Protein AF-A0A450VS17-F1 (afdb_monomer_lite)

Sequence (93 aa):
MQYAIDYPAHGQARTSNQLRKQGIFVSWSGVRSIWLRHGLACFKKRLCALEEKIAKEGITLTEAQVTVLERKKHDDQVSGEIETEHPGYLGSQ

pLDDT: mean 78.59, std 16.37, range [42.06, 95.69]

Secondary structure (DSSP, 8-state):
-HHHHH-TT--HHHHHHHHHHTT----HHHHHHHHHHTT-SSHHHHHHHHHHHHHHH-PPPPHHHHHHHHHHHHHHHHTT-------------

Organism: NCBI:txid2126337

Structure (mmCIF, N/CA/C/O backbone):
data_AF-A0A450VS17-F1
#
_entry.id   AF-A0A450VS17-F1
#
loop_
_atom_site.group_PDB
_atom_site.id
_atom_site.type_symbol
_atom_site.label_atom_id
_atom_site.label_alt_id
_atom_site.label_comp_id
_atom_site.label_asym_id
_atom_site.label_entity_id
_atom_site.label_seq_id
_atom_site.pdbx_PDB_ins_code
_atom_site.Cartn_x
_atom_site.Cartn_y
_atom_site.Cartn_z
_atom_site.occupancy
_atom_site.B_iso_or_equiv
_atom_site.auth_seq_id
_atom_site.auth_comp_id
_atom_site.auth_asym_id
_atom_site.auth_atom_id
_atom_site.pdbx_PDB_model_num
ATOM 1 N N . MET A 1 1 ? -7.102 -5.722 1.567 1.00 82.31 1 MET A N 1
ATOM 2 C CA . 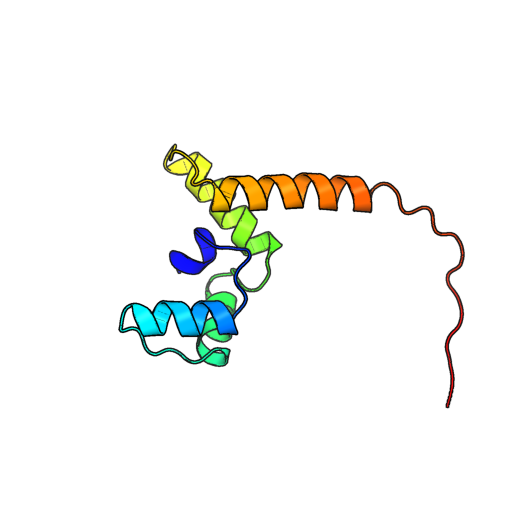MET A 1 1 ? -6.795 -5.195 0.213 1.00 82.31 1 MET A CA 1
ATOM 3 C C . MET A 1 1 ? -6.962 -3.697 0.134 1.00 82.31 1 MET A C 1
ATOM 5 O O . MET A 1 1 ? -6.055 -3.053 -0.369 1.00 82.31 1 MET A O 1
ATOM 9 N N . GLN A 1 2 ? -8.038 -3.160 0.714 1.00 85.31 2 GLN A N 1
ATOM 10 C CA . GLN A 1 2 ? -8.357 -1.733 0.738 1.00 85.31 2 GLN A CA 1
ATOM 11 C C . GLN A 1 2 ? -7.154 -0.821 1.033 1.00 85.31 2 GLN A C 1
ATOM 13 O O . GLN A 1 2 ? -6.785 0.004 0.209 1.00 85.31 2 GLN A O 1
ATOM 18 N N . TYR A 1 3 ? -6.424 -1.104 2.115 1.00 88.94 3 TYR A N 1
ATOM 19 C CA . TYR A 1 3 ? -5.232 -0.344 2.496 1.00 88.94 3 TYR A CA 1
ATOM 20 C C . TYR A 1 3 ? -4.158 -0.220 1.398 1.00 88.94 3 TYR A C 1
ATOM 22 O O . TYR A 1 3 ? -3.517 0.816 1.267 1.00 88.94 3 TYR A O 1
ATOM 30 N N . ALA A 1 4 ? -3.942 -1.280 0.613 1.00 88.81 4 ALA A N 1
ATOM 31 C CA . ALA A 1 4 ? -2.926 -1.291 -0.439 1.00 88.81 4 ALA A CA 1
ATOM 32 C C . ALA A 1 4 ? -3.332 -0.459 -1.664 1.00 88.81 4 ALA A C 1
ATOM 34 O O . ALA A 1 4 ? -2.456 -0.065 -2.429 1.00 88.81 4 ALA A O 1
ATOM 35 N N . ILE A 1 5 ? -4.635 -0.224 -1.835 1.00 87.81 5 ILE A N 1
ATOM 36 C CA . ILE A 1 5 ? -5.209 0.638 -2.869 1.00 87.81 5 ILE A CA 1
ATOM 37 C C . ILE A 1 5 ? -5.208 2.084 -2.376 1.00 87.81 5 ILE A C 1
ATOM 39 O O . ILE A 1 5 ? -4.793 2.971 -3.107 1.00 87.81 5 ILE A O 1
ATOM 43 N N . ASP A 1 6 ? -5.599 2.323 -1.121 1.00 86.31 6 ASP A N 1
ATOM 44 C CA . ASP A 1 6 ? -5.676 3.682 -0.575 1.00 86.31 6 ASP A CA 1
ATOM 45 C C . ASP A 1 6 ? -4.285 4.301 -0.360 1.00 86.31 6 ASP A C 1
ATOM 47 O O . ASP A 1 6 ? -4.102 5.497 -0.574 1.00 86.31 6 ASP A O 1
ATOM 51 N N . TYR A 1 7 ? -3.291 3.481 0.004 1.00 88.19 7 TYR A N 1
ATOM 52 C CA . TYR A 1 7 ? -1.903 3.900 0.216 1.00 88.19 7 TYR A CA 1
ATOM 53 C C . TYR A 1 7 ? -0.929 3.078 -0.642 1.00 88.19 7 TYR A C 1
ATOM 55 O O . TYR A 1 7 ? -0.110 2.314 -0.113 1.00 88.19 7 TYR A O 1
ATOM 63 N N . PRO A 1 8 ? -0.957 3.232 -1.977 1.00 88.12 8 PRO A N 1
ATOM 64 C CA . PRO A 1 8 ? -0.165 2.400 -2.881 1.00 88.12 8 PRO A CA 1
ATOM 65 C C . PRO A 1 8 ? 1.343 2.604 -2.676 1.00 88.12 8 PRO A C 1
ATOM 67 O O . PRO A 1 8 ? 2.121 1.681 -2.897 1.00 88.12 8 PRO A O 1
ATOM 70 N N . ALA A 1 9 ? 1.777 3.766 -2.172 1.00 87.81 9 ALA A N 1
ATOM 71 C CA . ALA A 1 9 ? 3.183 4.050 -1.874 1.00 87.81 9 ALA A CA 1
ATOM 72 C C . ALA A 1 9 ? 3.728 3.283 -0.656 1.00 87.81 9 ALA A C 1
ATOM 74 O O . ALA A 1 9 ? 4.941 3.184 -0.472 1.00 87.81 9 ALA A O 1
ATOM 75 N N . HIS A 1 10 ? 2.871 2.728 0.206 1.00 91.12 10 HIS A N 1
ATOM 76 C CA . HIS A 1 10 ? 3.342 2.047 1.409 1.00 91.12 10 HIS A CA 1
ATOM 77 C C . HIS A 1 10 ? 3.891 0.663 1.063 1.00 91.12 10 HIS A C 1
ATOM 79 O O . HIS A 1 10 ? 3.206 -0.158 0.466 1.00 91.12 10 HIS A O 1
ATOM 85 N N . GLY A 1 11 ? 5.134 0.377 1.455 1.00 90.00 11 GLY A N 1
ATOM 86 C CA . GLY A 1 11 ? 5.736 -0.950 1.303 1.00 90.00 11 GLY A CA 1
ATOM 87 C C . GLY A 1 11 ? 5.112 -2.013 2.220 1.00 90.00 11 GLY A C 1
ATOM 88 O O . GLY A 1 11 ? 4.280 -1.718 3.083 1.00 90.00 11 GLY A O 1
ATOM 89 N N . GLN A 1 12 ? 5.548 -3.264 2.056 1.00 92.56 12 GLN A N 1
ATOM 90 C CA . GLN A 1 12 ? 5.037 -4.423 2.809 1.00 92.56 12 GLN A CA 1
ATOM 91 C C . GLN A 1 12 ? 5.211 -4.253 4.329 1.00 92.56 12 GLN A C 1
ATOM 93 O O . GLN A 1 12 ? 4.274 -4.490 5.089 1.00 92.56 12 GLN A O 1
ATOM 98 N N . ALA A 1 13 ? 6.380 -3.770 4.770 1.00 92.38 13 ALA A N 1
ATOM 99 C CA . ALA A 1 13 ? 6.680 -3.541 6.185 1.00 92.38 13 ALA A CA 1
ATOM 100 C C . ALA A 1 13 ? 5.803 -2.436 6.802 1.00 92.38 13 ALA A C 1
ATOM 102 O O . ALA A 1 13 ? 5.197 -2.631 7.855 1.00 92.38 13 ALA A O 1
ATOM 103 N N . ARG A 1 14 ? 5.661 -1.292 6.115 1.00 92.44 14 ARG A N 1
ATOM 104 C CA . ARG A 1 14 ? 4.805 -0.189 6.582 1.00 92.44 14 ARG A CA 1
ATOM 105 C C . ARG A 1 14 ? 3.335 -0.605 6.647 1.00 92.44 14 ARG A C 1
ATOM 107 O O . ARG A 1 14 ? 2.654 -0.279 7.614 1.00 92.44 14 ARG A O 1
ATOM 114 N N . THR A 1 15 ? 2.874 -1.360 5.651 1.00 93.88 15 THR A N 1
ATOM 115 C CA . THR A 1 15 ? 1.514 -1.912 5.619 1.00 93.88 15 THR A CA 1
ATOM 116 C C . THR A 1 15 ? 1.261 -2.854 6.795 1.00 93.88 15 THR A C 1
ATOM 118 O O . THR A 1 15 ? 0.269 -2.687 7.493 1.00 93.88 15 THR A O 1
ATOM 121 N N . SER A 1 16 ? 2.178 -3.787 7.071 1.00 94.38 16 SER A N 1
ATOM 122 C CA . SER A 1 16 ? 2.099 -4.690 8.230 1.00 94.38 16 SER A CA 1
ATOM 123 C C . SER A 1 16 ? 1.999 -3.918 9.555 1.00 94.38 16 SER A C 1
ATOM 125 O O . SER A 1 16 ? 1.108 -4.186 10.360 1.00 94.38 16 SER A O 1
ATOM 127 N N . ASN A 1 17 ? 2.827 -2.884 9.743 1.00 95.69 17 ASN A N 1
ATOM 128 C CA . ASN A 1 17 ? 2.778 -2.039 10.940 1.00 95.69 17 ASN A CA 1
ATOM 129 C C . ASN A 1 17 ? 1.459 -1.268 11.081 1.00 95.69 17 ASN A C 1
ATOM 131 O O . ASN A 1 17 ? 0.937 -1.159 12.190 1.00 95.69 17 ASN A O 1
ATOM 135 N N . GLN A 1 18 ? 0.904 -0.737 9.988 1.00 93.75 18 GLN A N 1
ATOM 136 C CA . GLN A 1 18 ? -0.371 -0.024 10.062 1.00 93.75 18 GLN A CA 1
ATOM 137 C C . GLN A 1 18 ? -1.541 -0.969 10.343 1.00 93.75 18 GLN A C 1
ATOM 139 O O . G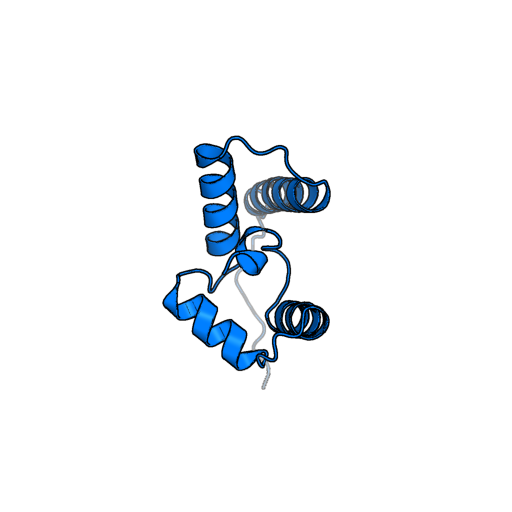LN A 1 18 ? -2.395 -0.641 11.162 1.00 93.75 18 GLN A O 1
ATOM 144 N N . LEU A 1 19 ? -1.554 -2.151 9.721 1.00 93.69 19 LEU A N 1
ATOM 145 C CA . LEU A 1 19 ? -2.553 -3.181 10.004 1.00 93.69 19 LEU A CA 1
ATOM 146 C C . LEU A 1 19 ? -2.504 -3.594 11.478 1.00 93.69 19 LEU A C 1
ATOM 148 O O . LEU A 1 19 ? -3.545 -3.680 12.125 1.00 93.69 19 LEU A O 1
ATOM 152 N N . ARG A 1 20 ? -1.301 -3.725 12.051 1.00 94.50 20 ARG A N 1
ATOM 153 C CA . ARG A 1 20 ? -1.130 -4.035 13.475 1.00 94.50 20 ARG A CA 1
ATOM 154 C C . ARG A 1 20 ? -1.744 -2.968 14.385 1.00 94.50 20 ARG A C 1
ATOM 156 O O . ARG A 1 20 ? -2.356 -3.321 15.387 1.00 94.50 20 ARG A O 1
ATOM 163 N N . LYS A 1 21 ? -1.638 -1.681 14.030 1.00 93.88 21 LYS A N 1
ATOM 164 C CA . LYS A 1 21 ? -2.305 -0.587 14.768 1.00 93.88 21 LYS A CA 1
ATOM 165 C C . LYS A 1 21 ? -3.834 -0.665 14.703 1.00 93.88 21 LYS A C 1
ATOM 167 O O . LYS A 1 21 ? -4.497 -0.147 15.587 1.00 93.88 21 LYS A O 1
ATOM 172 N N . GLN A 1 22 ? -4.380 -1.318 13.681 1.00 92.25 22 GLN A N 1
ATOM 173 C CA . GLN A 1 22 ? -5.814 -1.571 13.511 1.00 92.25 22 GLN A CA 1
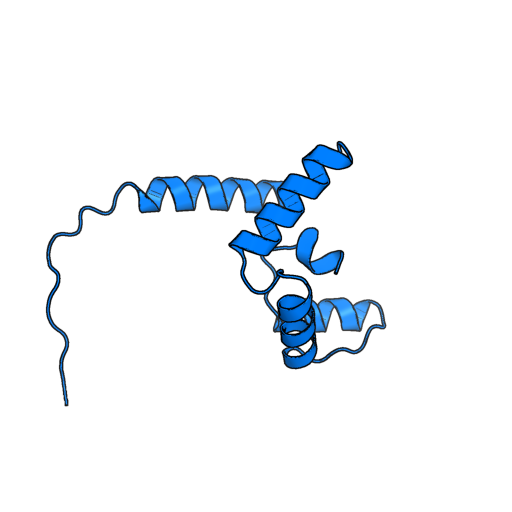ATOM 174 C C . GLN A 1 22 ? -6.253 -2.916 14.121 1.00 92.25 22 GLN A C 1
ATOM 176 O O . GLN A 1 22 ? -7.375 -3.354 13.890 1.00 92.25 22 GLN A O 1
ATOM 181 N N . GLY A 1 23 ? -5.373 -3.599 14.865 1.00 94.56 23 GLY A N 1
ATOM 182 C CA . GLY A 1 23 ? -5.648 -4.913 15.457 1.00 94.56 23 GLY A CA 1
ATOM 183 C C . GLY A 1 23 ? -5.502 -6.094 14.491 1.00 94.56 23 GLY A C 1
ATOM 184 O O . GLY A 1 23 ? -5.803 -7.226 14.861 1.00 94.56 23 GLY A O 1
ATOM 185 N N . ILE A 1 24 ? -5.018 -5.867 13.266 1.00 94.25 24 ILE A N 1
ATOM 186 C CA . ILE A 1 24 ? -4.822 -6.907 12.251 1.00 94.25 24 ILE A CA 1
ATOM 187 C C . ILE A 1 24 ? -3.351 -7.330 12.236 1.00 94.25 24 ILE A C 1
ATOM 189 O O . ILE A 1 24 ? -2.468 -6.606 11.772 1.00 94.25 24 ILE A O 1
ATOM 193 N N . PHE A 1 25 ? -3.076 -8.540 12.712 1.00 94.00 25 PHE A N 1
ATOM 194 C CA . PHE A 1 25 ? -1.719 -9.070 12.813 1.00 94.00 25 PHE A CA 1
ATOM 195 C C . PHE A 1 25 ? -1.363 -9.892 11.574 1.00 94.00 25 PHE A C 1
ATOM 197 O O . PHE A 1 25 ? -1.723 -11.059 11.456 1.00 94.00 25 PHE A O 1
ATOM 204 N N . VAL A 1 26 ? -0.637 -9.280 10.637 1.00 94.00 26 VAL A N 1
ATOM 205 C CA . VAL A 1 26 ? -0.126 -9.949 9.430 1.00 94.00 26 VAL A CA 1
ATOM 206 C C . VAL A 1 26 ? 1.336 -9.572 9.238 1.00 94.00 26 VAL A C 1
ATOM 208 O O . VAL A 1 26 ? 1.678 -8.392 9.289 1.00 94.00 26 VAL A O 1
ATOM 211 N N . SER A 1 27 ? 2.206 -10.554 9.000 1.00 95.12 27 SER A N 1
ATOM 212 C CA . SER A 1 27 ? 3.626 -10.310 8.725 1.00 95.12 27 SER A CA 1
ATOM 213 C C . SER A 1 27 ? 3.836 -9.602 7.380 1.00 95.12 27 SER A C 1
ATOM 215 O O . SER A 1 27 ? 3.020 -9.709 6.467 1.00 95.12 27 SER A O 1
ATOM 217 N N . TRP A 1 28 ? 4.965 -8.914 7.210 1.00 91.44 28 TRP A N 1
ATOM 218 C CA . TRP A 1 28 ? 5.350 -8.296 5.933 1.00 91.44 28 TRP A CA 1
ATOM 219 C C . TRP A 1 28 ? 5.370 -9.299 4.761 1.00 91.44 28 TRP A C 1
ATOM 221 O O . TRP A 1 28 ? 4.883 -8.993 3.672 1.00 91.44 28 TRP A O 1
ATOM 231 N N . SER A 1 29 ? 5.844 -10.525 4.998 1.00 94.88 29 SER A N 1
ATOM 232 C CA . SER A 1 29 ? 5.790 -11.627 4.033 1.00 94.88 29 SER A CA 1
ATOM 233 C C . SER A 1 29 ? 4.352 -12.067 3.731 1.00 94.88 29 SER A C 1
ATOM 235 O O . SER A 1 29 ? 4.009 -12.282 2.569 1.00 94.88 29 SER A O 1
ATOM 237 N N . GLY A 1 30 ? 3.473 -12.108 4.736 1.00 95.00 30 GLY A N 1
ATOM 238 C CA . GLY A 1 30 ? 2.040 -12.350 4.549 1.00 95.00 30 GLY A CA 1
ATOM 239 C C . GLY A 1 30 ? 1.369 -11.268 3.699 1.00 95.00 30 GLY A C 1
ATOM 240 O O 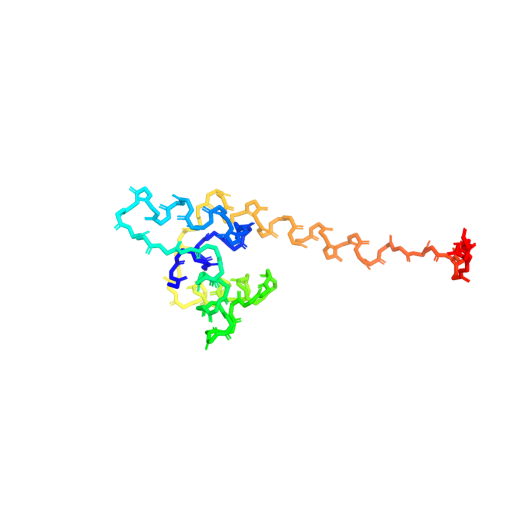. GLY A 1 30 ? 0.625 -11.590 2.771 1.00 95.00 30 GLY A O 1
ATOM 241 N N . VAL A 1 31 ? 1.698 -9.994 3.940 1.00 95.06 31 VAL A N 1
ATOM 242 C CA . VAL A 1 31 ? 1.236 -8.861 3.119 1.00 95.06 31 VAL A CA 1
ATOM 243 C C . VAL A 1 31 ? 1.646 -9.054 1.655 1.00 95.06 31 VAL A C 1
ATOM 245 O O . VAL A 1 31 ? 0.808 -8.897 0.767 1.00 95.06 31 VAL A O 1
ATOM 248 N N . ARG A 1 32 ? 2.894 -9.465 1.388 1.00 93.25 32 ARG A N 1
ATOM 249 C CA . ARG A 1 32 ? 3.371 -9.761 0.025 1.00 93.25 32 ARG A CA 1
ATOM 250 C C . ARG A 1 32 ? 2.567 -10.868 -0.648 1.00 93.25 32 ARG A C 1
ATOM 252 O O . ARG A 1 32 ? 2.126 -10.689 -1.781 1.00 93.25 32 ARG A O 1
ATOM 259 N N . SER A 1 33 ? 2.375 -11.998 0.030 1.00 95.69 33 SER A N 1
ATOM 260 C CA . SER A 1 33 ? 1.629 -13.138 -0.518 1.00 95.69 33 SER A CA 1
ATOM 261 C C . SER A 1 33 ? 0.180 -12.772 -0.821 1.00 95.69 33 SER A C 1
ATOM 263 O O . SER A 1 33 ? -0.371 -13.168 -1.847 1.00 95.69 33 SER A O 1
ATOM 265 N N . ILE A 1 34 ? -0.433 -11.963 0.041 1.00 94.25 34 ILE A N 1
ATOM 266 C CA . ILE A 1 34 ? -1.762 -11.404 -0.187 1.00 94.25 34 ILE A CA 1
ATOM 267 C C . ILE A 1 34 ? -1.753 -10.506 -1.434 1.00 94.25 34 ILE A C 1
ATOM 269 O O . ILE A 1 34 ? -2.581 -10.687 -2.320 1.00 94.25 34 ILE A O 1
ATOM 273 N N . TRP A 1 35 ? -0.796 -9.589 -1.576 1.00 94.88 35 TRP A N 1
ATOM 274 C CA . TRP A 1 35 ? -0.713 -8.731 -2.762 1.00 94.88 35 TRP A CA 1
ATOM 275 C C . TRP A 1 35 ? -0.519 -9.509 -4.061 1.00 94.88 35 TRP A C 1
ATOM 277 O O . TRP A 1 35 ? -1.165 -9.184 -5.054 1.00 94.88 35 TRP A O 1
ATOM 287 N N . LEU A 1 36 ? 0.321 -10.545 -4.060 1.00 93.69 36 LEU A N 1
ATOM 288 C CA . LEU A 1 36 ? 0.540 -11.397 -5.230 1.00 93.69 36 LEU A CA 1
ATOM 289 C C . LEU A 1 36 ? -0.762 -12.042 -5.715 1.00 93.69 36 LEU A C 1
ATOM 291 O O . LEU A 1 36 ? -1.061 -11.977 -6.905 1.00 93.69 36 LEU A O 1
ATOM 295 N N . ARG A 1 37 ? -1.568 -12.580 -4.793 1.00 94.06 37 ARG A N 1
ATOM 296 C CA . ARG A 1 37 ? -2.838 -13.251 -5.123 1.00 94.06 37 ARG A CA 1
ATOM 297 C C . ARG A 1 37 ? -3.905 -12.324 -5.699 1.00 94.06 37 ARG A C 1
ATOM 299 O O . ARG A 1 37 ? -4.777 -12.784 -6.420 1.00 94.06 37 ARG A O 1
ATOM 306 N N . HIS A 1 38 ? -3.826 -11.033 -5.401 1.00 91.81 38 HIS A N 1
ATOM 307 C CA . HIS A 1 38 ? -4.801 -10.039 -5.851 1.00 91.81 38 HIS A CA 1
ATOM 308 C C . HIS A 1 38 ? -4.228 -9.073 -6.896 1.00 91.81 38 HIS A C 1
ATOM 310 O O . HIS A 1 38 ? -4.790 -8.006 -7.120 1.00 91.81 38 HIS A O 1
ATOM 316 N N . GLY A 1 39 ? -3.078 -9.390 -7.497 1.00 91.31 39 GLY A N 1
ATOM 317 C CA . GLY A 1 39 ? -2.478 -8.538 -8.522 1.00 91.31 39 GLY A CA 1
ATOM 318 C C . GLY A 1 39 ? -1.941 -7.197 -8.007 1.00 91.31 39 GLY A C 1
ATOM 319 O O . GLY A 1 39 ? -1.624 -6.334 -8.808 1.00 91.31 39 GLY A O 1
ATOM 320 N N . LEU A 1 40 ? -1.751 -7.012 -6.701 1.00 92.56 40 LEU A N 1
ATOM 321 C CA . LEU A 1 40 ? -1.264 -5.771 -6.077 1.00 92.56 40 LEU A CA 1
ATOM 322 C C . LEU A 1 40 ? 0.243 -5.803 -5.763 1.00 92.56 40 LEU A C 1
ATOM 324 O O . LEU A 1 40 ? 0.736 -5.047 -4.930 1.00 92.56 40 LEU A O 1
ATOM 328 N N . ALA A 1 41 ? 0.991 -6.711 -6.392 1.00 88.81 41 ALA A N 1
ATOM 329 C CA . ALA A 1 41 ? 2.384 -6.996 -6.038 1.00 88.81 41 ALA A CA 1
ATOM 330 C C . ALA A 1 41 ? 3.345 -5.808 -6.227 1.00 88.81 41 ALA A C 1
ATOM 332 O O . ALA A 1 41 ? 4.309 -5.673 -5.477 1.00 88.81 41 ALA A O 1
ATOM 333 N N . CYS A 1 42 ? 3.075 -4.948 -7.213 1.00 88.56 42 CYS A N 1
ATOM 334 C CA . CYS A 1 42 ? 3.935 -3.823 -7.579 1.00 88.56 42 CYS A CA 1
ATOM 335 C C . CYS A 1 42 ? 3.220 -2.489 -7.358 1.00 88.56 42 CYS A C 1
ATOM 337 O O . CYS A 1 42 ? 1.991 -2.418 -7.356 1.00 88.56 42 CYS A O 1
ATOM 339 N N . PHE A 1 43 ? 3.994 -1.411 -7.209 1.00 85.69 43 PHE A N 1
ATOM 340 C CA . PHE A 1 43 ? 3.460 -0.054 -7.063 1.00 85.69 43 PHE A CA 1
ATOM 341 C C . PHE A 1 43 ? 2.531 0.339 -8.221 1.00 85.69 43 PHE A C 1
ATOM 343 O O . PHE A 1 43 ? 1.393 0.716 -7.967 1.00 85.69 43 PHE A O 1
ATOM 350 N N . LYS A 1 44 ? 2.952 0.117 -9.477 1.00 85.88 44 LYS A N 1
ATOM 351 C CA . LYS A 1 44 ? 2.139 0.403 -10.675 1.00 85.88 44 LYS A CA 1
ATOM 352 C C . LYS A 1 44 ? 0.761 -0.268 -10.635 1.00 85.88 44 LYS A C 1
ATOM 354 O O . LYS A 1 44 ? -0.239 0.375 -10.918 1.00 85.88 44 LYS A O 1
ATOM 359 N N . LYS A 1 45 ? 0.694 -1.540 -10.220 1.00 89.19 45 LYS A N 1
ATOM 360 C CA . LYS A 1 45 ? -0.580 -2.274 -10.134 1.00 89.19 45 LYS A CA 1
ATOM 361 C C . LYS A 1 45 ? -1.478 -1.755 -9.009 1.00 89.19 45 LYS A C 1
ATOM 363 O O . LYS A 1 45 ? -2.683 -1.653 -9.186 1.00 89.19 45 LYS A O 1
ATOM 368 N N . ARG A 1 46 ? -0.888 -1.389 -7.866 1.00 90.94 46 ARG A N 1
ATOM 369 C CA . ARG A 1 46 ? -1.623 -0.761 -6.756 1.00 90.94 46 ARG A CA 1
ATOM 370 C C . ARG A 1 46 ? -2.166 0.611 -7.130 1.00 90.94 46 ARG A C 1
ATOM 372 O O . ARG A 1 46 ? -3.270 0.952 -6.732 1.00 90.94 46 ARG A O 1
ATOM 379 N N . LEU A 1 47 ? -1.409 1.362 -7.918 1.00 86.94 47 LEU A N 1
ATOM 380 C CA . LEU A 1 47 ? -1.819 2.668 -8.402 1.00 86.94 47 LEU A CA 1
ATOM 381 C C . LEU A 1 47 ? -2.909 2.572 -9.478 1.00 86.94 47 LEU A C 1
ATOM 383 O O . LEU A 1 47 ? -3.878 3.312 -9.404 1.00 86.94 47 LEU A O 1
ATOM 387 N N . CYS A 1 48 ? -2.822 1.612 -10.399 1.00 87.38 48 CYS A N 1
ATOM 388 C CA . CYS A 1 48 ? -3.906 1.330 -11.346 1.00 87.38 48 CYS A CA 1
ATOM 389 C C . CYS A 1 48 ? -5.203 0.937 -10.614 1.00 87.38 48 CYS A C 1
ATOM 391 O O . CYS A 1 48 ? -6.268 1.465 -10.911 1.00 87.38 48 CYS A O 1
ATOM 393 N N . ALA A 1 49 ? -5.110 0.105 -9.570 1.00 88.06 49 ALA A N 1
ATOM 394 C CA . ALA A 1 49 ? -6.263 -0.219 -8.729 1.00 88.06 49 ALA A CA 1
ATOM 395 C C . ALA A 1 49 ? -6.845 1.012 -8.002 1.00 88.06 49 ALA A C 1
ATOM 397 O O . ALA A 1 49 ? -8.049 1.067 -7.761 1.00 88.06 49 ALA A O 1
ATOM 398 N N . LEU A 1 50 ? -6.008 1.999 -7.655 1.00 86.88 50 LEU A N 1
ATOM 399 C CA . LEU A 1 50 ? -6.460 3.272 -7.091 1.00 86.88 50 LEU A CA 1
ATOM 400 C C . LEU A 1 50 ? -7.190 4.115 -8.147 1.00 86.88 50 LEU A C 1
ATOM 402 O O . LEU A 1 50 ? -8.284 4.596 -7.869 1.00 86.88 50 LEU A O 1
ATOM 406 N N . GLU A 1 51 ? -6.636 4.237 -9.355 1.00 84.81 51 GLU A N 1
ATOM 407 C CA . GLU A 1 51 ? -7.264 4.920 -10.500 1.00 84.81 51 GLU A CA 1
ATOM 408 C C . GLU A 1 51 ? -8.635 4.311 -10.842 1.00 84.81 51 GLU A C 1
ATOM 410 O O . GLU A 1 51 ? -9.622 5.036 -10.968 1.00 84.81 51 GLU A O 1
ATOM 415 N N . GLU A 1 52 ? -8.735 2.980 -10.899 1.00 86.31 52 GLU A N 1
ATOM 416 C CA . GLU A 1 52 ? -10.010 2.287 -11.118 1.00 86.31 52 GLU A CA 1
ATOM 417 C C . GLU A 1 52 ? -11.026 2.553 -10.006 1.00 86.31 52 GLU A C 1
ATOM 419 O O . GLU A 1 52 ? -12.215 2.724 -10.281 1.00 86.31 52 GLU A O 1
ATOM 424 N N . LYS A 1 53 ? -10.576 2.577 -8.745 1.00 84.19 53 LYS A N 1
ATOM 425 C CA . LYS A 1 53 ? -11.449 2.866 -7.604 1.00 84.19 53 LYS A CA 1
ATOM 426 C C . LYS A 1 53 ? -12.004 4.291 -7.695 1.00 84.19 53 LYS A C 1
ATOM 428 O O . LYS A 1 53 ? -13.197 4.488 -7.489 1.00 84.19 53 LYS A O 1
ATOM 433 N N . ILE A 1 54 ? -11.169 5.262 -8.068 1.00 82.50 54 ILE A N 1
ATOM 434 C CA . ILE A 1 54 ? -11.580 6.659 -8.279 1.00 82.50 54 ILE A CA 1
ATOM 435 C C . ILE A 1 54 ? -12.611 6.750 -9.407 1.00 82.50 54 ILE A C 1
ATOM 437 O O . ILE A 1 54 ? -13.646 7.388 -9.231 1.00 82.50 54 ILE A O 1
ATOM 441 N N . ALA A 1 55 ? -12.364 6.081 -10.537 1.00 81.81 55 ALA A N 1
ATOM 442 C CA . ALA A 1 55 ? -13.273 6.094 -11.681 1.00 81.81 55 ALA A CA 1
ATOM 443 C C . ALA A 1 55 ? -14.638 5.454 -11.372 1.00 81.81 55 ALA A C 1
ATOM 445 O O . ALA A 1 55 ? -15.654 5.899 -11.899 1.00 81.81 55 ALA A O 1
ATOM 446 N N . LYS A 1 56 ? -14.671 4.417 -10.522 1.00 82.81 56 LYS A N 1
ATOM 447 C CA . LYS A 1 56 ? -15.907 3.713 -10.140 1.00 82.81 56 LYS A CA 1
ATOM 448 C C . LYS A 1 56 ? -16.710 4.441 -9.068 1.00 82.81 56 LYS A C 1
ATOM 450 O O . LYS A 1 56 ? -17.930 4.498 -9.168 1.00 82.81 56 LYS A O 1
ATOM 455 N N . GLU A 1 57 ? -16.046 4.937 -8.028 1.00 78.62 57 GLU A N 1
ATOM 456 C CA . GLU A 1 57 ? -16.719 5.485 -6.843 1.00 78.62 57 GLU A CA 1
ATOM 457 C C . GLU A 1 57 ? -16.832 7.020 -6.868 1.00 78.62 57 GLU A C 1
ATOM 459 O O . GLU A 1 57 ? -17.587 7.578 -6.078 1.00 78.62 57 GLU A O 1
ATOM 464 N N . GLY A 1 58 ? -16.115 7.721 -7.758 1.00 69.38 58 GLY A N 1
ATOM 465 C CA . GLY A 1 58 ? -16.172 9.186 -7.857 1.00 69.38 58 GLY A CA 1
ATOM 466 C C . GLY A 1 58 ? -15.720 9.902 -6.577 1.00 69.38 58 GLY A C 1
ATOM 467 O O . GLY A 1 58 ? -16.234 10.965 -6.240 1.00 69.38 58 GLY A O 1
ATOM 468 N N . ILE A 1 59 ? -14.803 9.290 -5.824 1.00 70.12 59 ILE A N 1
ATOM 469 C CA . ILE A 1 59 ? -14.406 9.734 -4.481 1.00 70.12 59 ILE A CA 1
ATOM 470 C C . ILE A 1 59 ? -13.500 10.964 -4.552 1.00 70.12 59 ILE A C 1
ATOM 472 O O . ILE A 1 59 ? -12.574 11.021 -5.363 1.00 70.12 59 ILE A O 1
ATOM 476 N N . THR A 1 60 ? -13.685 11.896 -3.617 1.00 68.06 60 THR A N 1
ATOM 477 C CA . THR A 1 60 ? -12.716 12.964 -3.351 1.00 68.06 60 THR A CA 1
ATOM 478 C C . THR A 1 60 ? -11.404 12.362 -2.849 1.00 68.06 60 THR A C 1
ATOM 480 O O . THR A 1 60 ? -11.373 11.648 -1.844 1.00 68.06 60 THR A O 1
ATOM 483 N N . LEU A 1 61 ? -10.311 12.655 -3.554 1.00 67.25 61 LEU A N 1
ATOM 484 C CA . LEU A 1 61 ? -8.973 12.198 -3.196 1.00 67.25 61 LEU A CA 1
ATOM 485 C C . LEU A 1 61 ? -8.522 12.792 -1.862 1.00 67.25 61 LEU A C 1
ATOM 487 O O . LEU A 1 61 ? -8.695 13.981 -1.601 1.00 67.25 61 LEU A O 1
ATOM 491 N N . THR A 1 62 ? -7.871 11.970 -1.044 1.00 71.75 62 THR A N 1
ATOM 492 C CA . THR A 1 62 ? -7.104 12.473 0.102 1.00 71.75 62 THR A CA 1
ATOM 493 C C . THR A 1 62 ? -5.776 13.064 -0.373 1.00 71.75 62 THR A C 1
ATOM 495 O O . THR A 1 62 ? -5.213 12.610 -1.368 1.00 71.75 62 THR A O 1
ATOM 498 N N . GLU A 1 63 ? -5.232 14.043 0.352 1.00 71.50 63 GLU A N 1
ATOM 499 C CA . GLU A 1 63 ? -3.958 14.707 0.019 1.00 71.50 63 GLU A CA 1
ATOM 500 C C . GLU A 1 63 ? -2.818 13.700 -0.223 1.00 71.50 63 GLU A C 1
ATOM 502 O O . GLU A 1 63 ? -2.085 13.791 -1.203 1.00 71.50 63 GLU A O 1
ATOM 507 N N . ALA A 1 64 ? -2.756 12.640 0.591 1.00 71.75 64 ALA A N 1
ATOM 508 C CA . ALA A 1 64 ? -1.789 11.559 0.424 1.00 71.75 64 ALA A CA 1
ATOM 509 C C . ALA A 1 64 ? -1.929 10.809 -0.917 1.00 71.75 64 ALA A C 1
ATOM 511 O O . ALA A 1 64 ? -0.929 10.336 -1.455 1.00 71.75 64 ALA A O 1
ATOM 512 N N . GLN A 1 65 ? -3.142 10.680 -1.460 1.00 70.25 65 GLN A N 1
ATOM 513 C CA . GLN A 1 65 ? -3.381 10.065 -2.769 1.00 70.25 65 GLN A CA 1
ATOM 514 C C . GLN A 1 65 ? -3.035 11.028 -3.911 1.00 70.25 65 GLN A C 1
ATOM 516 O O . GLN A 1 65 ? -2.470 10.588 -4.912 1.00 70.25 65 GLN A O 1
ATOM 521 N N . VAL A 1 66 ? -3.290 12.332 -3.739 1.00 75.12 66 VAL A N 1
ATOM 522 C CA . VAL A 1 66 ? -2.886 13.374 -4.700 1.00 75.12 66 VAL A CA 1
ATOM 523 C C . VAL A 1 66 ? -1.365 13.399 -4.854 1.00 75.12 66 VAL A C 1
ATOM 525 O O . VAL A 1 66 ? -0.874 13.245 -5.970 1.00 75.12 66 VAL A O 1
ATOM 528 N N . THR A 1 67 ? -0.610 13.438 -3.749 1.00 72.12 67 THR A N 1
ATOM 529 C CA . THR A 1 67 ? 0.866 13.439 -3.792 1.00 72.12 67 THR A CA 1
ATOM 530 C C . THR A 1 67 ? 1.434 12.208 -4.505 1.00 72.12 67 THR A C 1
ATOM 532 O O . THR A 1 67 ? 2.466 12.274 -5.170 1.00 72.12 67 THR A O 1
ATOM 535 N N . VAL A 1 68 ? 0.781 11.052 -4.374 1.00 75.25 68 VAL A N 1
ATOM 536 C CA . VAL A 1 68 ? 1.197 9.822 -5.062 1.00 75.25 68 VAL A CA 1
ATOM 537 C C . VAL A 1 68 ? 0.962 9.926 -6.572 1.00 75.25 68 VAL A C 1
ATOM 539 O O . VAL A 1 68 ? 1.825 9.503 -7.344 1.00 75.25 68 VAL A O 1
ATOM 542 N N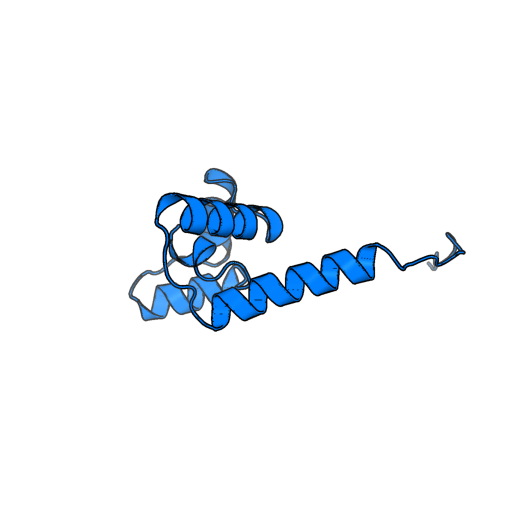 . LEU A 1 69 ? -0.175 10.478 -6.999 1.00 74.50 69 LEU A N 1
ATOM 543 C CA . LEU A 1 69 ? -0.480 10.687 -8.418 1.00 74.50 69 LEU A CA 1
ATOM 544 C C . LEU A 1 69 ? 0.450 11.735 -9.047 1.00 74.50 69 LEU A C 1
ATOM 546 O O . LEU A 1 69 ? 0.890 11.561 -10.182 1.00 74.50 69 LEU A O 1
ATOM 550 N N . GLU A 1 70 ? 0.802 12.783 -8.304 1.00 73.56 70 GLU A N 1
ATOM 551 C CA . GLU A 1 70 ? 1.766 13.800 -8.739 1.00 73.56 70 GLU A CA 1
ATOM 552 C C . GLU A 1 70 ? 3.179 13.231 -8.884 1.00 73.56 70 GLU A C 1
ATOM 554 O O . GLU A 1 70 ? 3.830 13.469 -9.900 1.00 73.56 70 GLU A O 1
ATOM 559 N N . ARG A 1 71 ? 3.630 12.403 -7.930 1.00 70.19 71 ARG A N 1
ATOM 560 C CA . ARG A 1 71 ? 4.921 11.702 -8.040 1.00 70.19 71 ARG A CA 1
ATOM 561 C C . ARG A 1 71 ? 4.990 10.816 -9.277 1.00 70.19 71 ARG A C 1
ATOM 563 O O . ARG A 1 71 ? 6.001 10.840 -9.960 1.00 70.19 71 ARG A O 1
ATOM 570 N N . LYS A 1 72 ? 3.910 10.100 -9.613 1.00 69.25 72 LYS A N 1
ATOM 571 C CA . LYS A 1 72 ? 3.852 9.329 -10.864 1.00 69.25 72 LYS A CA 1
ATOM 572 C C . LYS A 1 72 ? 4.010 10.226 -12.092 1.00 69.25 72 LYS A C 1
ATOM 574 O O . LYS A 1 72 ? 4.787 9.879 -12.968 1.00 69.25 72 LYS A O 1
ATOM 579 N N . LYS A 1 73 ? 3.308 11.366 -12.161 1.00 65.38 73 LYS A N 1
ATOM 580 C CA . LYS A 1 73 ? 3.445 12.297 -13.298 1.00 65.38 73 LYS A CA 1
ATOM 581 C C . LYS A 1 73 ? 4.884 12.786 -13.463 1.00 65.38 73 LYS A C 1
ATOM 583 O O . LYS A 1 73 ? 5.353 12.899 -14.590 1.00 65.38 73 LYS A O 1
ATOM 588 N N . HIS A 1 74 ? 5.567 13.049 -12.353 1.00 60.38 74 HIS A N 1
ATOM 589 C CA . HIS A 1 74 ? 6.967 13.455 -12.365 1.00 60.38 74 HIS A CA 1
ATOM 590 C C . HIS A 1 74 ? 7.900 12.297 -12.763 1.00 60.38 74 HIS A C 1
ATOM 592 O O . HIS A 1 74 ? 8.781 12.489 -13.592 1.00 60.38 74 HIS A O 1
ATOM 598 N N . ASP A 1 75 ? 7.694 11.087 -12.236 1.00 58.16 75 ASP A N 1
ATOM 599 C CA . ASP A 1 75 ? 8.490 9.902 -12.592 1.00 58.16 75 ASP A CA 1
ATOM 600 C C . ASP A 1 75 ? 8.305 9.504 -14.072 1.00 58.16 75 ASP A C 1
ATOM 602 O O . ASP A 1 75 ? 9.272 9.133 -14.737 1.00 58.16 75 ASP A O 1
ATOM 606 N N . ASP A 1 76 ? 7.083 9.614 -14.608 1.00 58.09 76 ASP A N 1
ATOM 607 C CA . ASP A 1 76 ? 6.785 9.362 -16.024 1.00 58.09 76 ASP A CA 1
ATOM 608 C C . ASP A 1 76 ? 7.394 10.452 -16.936 1.00 58.09 76 ASP A C 1
ATOM 610 O O . ASP A 1 76 ? 7.835 10.131 -18.039 1.00 58.09 76 ASP A O 1
ATOM 614 N N . GLN A 1 77 ? 7.482 11.716 -16.484 1.00 55.12 77 GLN A N 1
ATOM 615 C CA . GLN A 1 77 ? 8.204 12.783 -17.203 1.00 55.12 77 GLN A CA 1
ATOM 616 C C . GLN A 1 77 ? 9.720 12.557 -17.198 1.00 55.12 77 GLN A C 1
ATOM 618 O O . GLN A 1 77 ? 10.349 12.618 -18.250 1.00 55.12 77 GLN A O 1
ATOM 623 N N . VAL A 1 78 ? 10.305 12.226 -16.044 1.00 48.97 78 VAL A N 1
ATOM 624 C CA . VAL A 1 78 ? 11.754 11.996 -15.911 1.00 48.97 78 VAL A CA 1
ATOM 625 C C . VAL A 1 78 ? 12.200 10.739 -16.665 1.00 48.97 78 VAL A C 1
ATOM 627 O O . VAL A 1 78 ? 13.285 10.719 -17.234 1.00 48.97 78 VAL A O 1
ATOM 630 N N . SER A 1 79 ? 11.362 9.702 -16.752 1.00 47.78 79 SER A N 1
ATOM 631 C CA . SER A 1 79 ? 11.669 8.513 -17.562 1.00 47.78 79 SER A CA 1
ATOM 632 C C . SER A 1 79 ? 11.665 8.776 -19.079 1.00 47.78 79 SER A C 1
ATOM 634 O O . SER A 1 79 ? 12.102 7.897 -19.823 1.00 47.78 79 SER A O 1
ATOM 636 N N . GLY A 1 80 ? 11.159 9.928 -19.539 1.00 46.44 80 GLY A N 1
ATOM 637 C CA . GLY A 1 80 ? 11.204 10.366 -20.939 1.00 46.44 80 GLY A CA 1
ATOM 638 C C . GLY A 1 80 ? 12.445 11.194 -21.303 1.00 46.44 80 GLY A C 1
ATOM 639 O O . GLY A 1 80 ? 12.730 11.346 -22.486 1.00 46.44 80 GLY A O 1
ATOM 640 N N . GLU A 1 81 ? 13.200 11.671 -20.310 1.00 45.34 81 GLU A N 1
ATOM 641 C CA . GLU A 1 81 ? 14.438 12.448 -20.462 1.00 45.34 81 GLU A CA 1
ATOM 642 C C . GLU A 1 81 ? 15.590 11.751 -19.728 1.00 45.34 81 GLU A C 1
ATOM 644 O O . GLU A 1 81 ? 16.152 12.260 -18.764 1.00 45.34 81 GLU A O 1
ATOM 649 N N . ILE A 1 82 ? 15.961 10.554 -20.179 1.00 42.06 82 ILE A N 1
ATOM 650 C CA . ILE A 1 82 ? 17.317 10.056 -19.939 1.00 42.06 82 ILE A CA 1
ATOM 651 C C . ILE A 1 82 ? 17.871 9.566 -21.278 1.00 42.06 82 ILE A C 1
ATOM 653 O O . ILE A 1 82 ? 17.982 8.369 -21.540 1.00 42.06 82 ILE A O 1
ATOM 657 N N . GLU A 1 83 ? 18.240 10.520 -22.137 1.00 48.69 83 GLU A N 1
ATOM 658 C CA . GLU A 1 83 ? 19.415 10.339 -22.990 1.00 48.69 83 GLU A CA 1
ATOM 659 C C . GLU A 1 83 ? 20.633 10.288 -22.061 1.00 48.69 83 GLU A C 1
ATOM 661 O O . GLU A 1 83 ? 21.272 11.294 -21.768 1.00 48.69 83 GLU A O 1
ATOM 666 N N . THR A 1 84 ? 20.943 9.106 -21.537 1.00 47.66 84 THR A N 1
ATOM 667 C CA . THR A 1 84 ? 22.308 8.820 -21.101 1.00 47.66 84 THR A CA 1
ATOM 668 C C . THR A 1 84 ? 22.856 7.781 -22.045 1.00 47.66 84 THR A C 1
ATOM 670 O O . THR A 1 84 ? 22.611 6.579 -21.912 1.00 47.66 84 THR A O 1
ATOM 673 N N . GLU A 1 85 ? 23.572 8.293 -23.036 1.00 52.25 85 GLU A N 1
ATOM 674 C CA . GLU A 1 85 ? 24.586 7.565 -23.770 1.00 52.25 85 GLU A CA 1
ATOM 675 C C . GLU A 1 85 ? 25.539 6.886 -22.768 1.00 52.25 85 GLU A C 1
ATOM 677 O O . GLU A 1 85 ? 25.79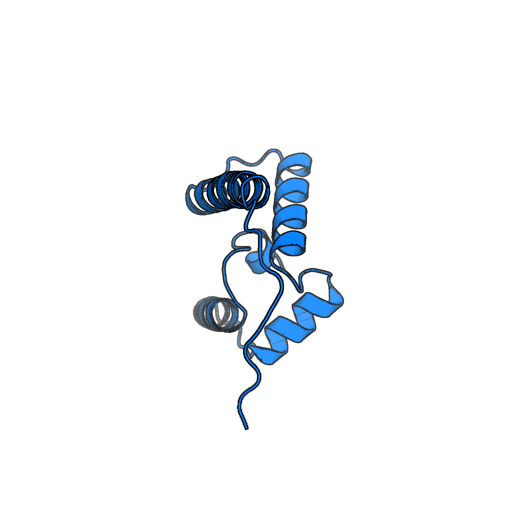6 7.410 -21.685 1.00 52.25 85 GLU A O 1
ATOM 682 N N . HIS A 1 86 ? 26.065 5.726 -23.165 1.00 52.41 86 HIS A N 1
ATOM 683 C CA . HIS A 1 86 ? 27.035 4.864 -22.468 1.00 52.41 86 HIS A CA 1
ATOM 684 C C . HIS A 1 86 ? 26.463 3.645 -21.716 1.00 52.41 86 HIS A C 1
ATOM 686 O O . HIS A 1 86 ? 26.455 3.583 -20.485 1.00 52.41 86 HIS A O 1
ATOM 692 N N . PRO A 1 87 ? 26.099 2.580 -22.461 1.00 58.00 87 PRO A N 1
ATOM 693 C CA . PRO A 1 87 ? 26.036 1.236 -21.915 1.00 58.00 87 PRO A CA 1
ATOM 694 C C . PRO A 1 87 ? 27.474 0.721 -21.775 1.00 58.00 87 PRO A C 1
ATOM 696 O O . PRO A 1 87 ? 28.126 0.410 -22.769 1.00 58.00 87 PRO A O 1
ATOM 699 N N . GLY A 1 88 ? 28.007 0.623 -20.561 1.00 52.75 88 GLY A N 1
ATOM 700 C CA . GLY A 1 88 ? 29.286 -0.055 -20.396 1.00 52.75 88 GLY A CA 1
ATOM 701 C C . GLY A 1 88 ? 30.003 0.212 -19.090 1.00 52.75 88 GLY A C 1
ATOM 702 O O . GLY A 1 88 ? 30.314 1.345 -18.756 1.00 52.75 88 GLY A O 1
ATOM 703 N N . TYR A 1 89 ? 30.393 -0.900 -18.473 1.00 48.69 89 TYR A N 1
ATOM 704 C CA . TYR A 1 89 ? 31.489 -1.027 -17.521 1.00 48.69 89 TYR A CA 1
ATOM 705 C C . TYR A 1 89 ? 31.165 -0.738 -16.054 1.00 48.69 89 TYR A C 1
ATOM 707 O O . TYR A 1 89 ? 31.248 0.382 -15.574 1.00 48.69 89 TYR A O 1
ATOM 715 N N . LEU A 1 90 ? 30.913 -1.821 -15.320 1.00 47.72 90 LEU A N 1
ATOM 716 C CA . LEU A 1 90 ? 31.663 -2.116 -14.100 1.00 47.72 90 LEU A CA 1
ATOM 717 C C . LEU A 1 90 ? 31.585 -3.624 -13.857 1.00 47.72 90 LEU A C 1
ATOM 719 O O . LEU A 1 90 ? 30.746 -4.140 -13.124 1.00 47.72 90 LEU A O 1
ATOM 723 N N . GLY A 1 91 ? 32.470 -4.333 -14.554 1.00 53.28 91 GLY A N 1
ATOM 724 C CA . GLY A 1 91 ? 33.063 -5.520 -13.970 1.00 53.28 91 GLY A CA 1
ATOM 725 C C . GLY A 1 91 ? 34.117 -5.076 -12.960 1.00 53.28 91 GLY A C 1
ATOM 726 O O . GLY A 1 91 ? 34.916 -4.188 -13.249 1.00 53.28 91 GLY A O 1
ATOM 727 N N . SER A 1 92 ? 34.131 -5.720 -11.804 1.00 50.50 92 SER A N 1
ATOM 728 C CA . SER A 1 92 ? 35.329 -5.868 -10.985 1.00 50.50 92 SER A CA 1
ATOM 729 C C . SER A 1 92 ? 35.148 -7.102 -10.108 1.00 50.50 92 SER A C 1
ATOM 731 O O . SER A 1 92 ? 34.107 -7.262 -9.468 1.00 50.50 92 SER A O 1
ATOM 733 N N . GLN A 1 93 ? 36.145 -7.984 -10.208 1.00 55.91 93 GLN A N 1
ATOM 734 C CA . GLN A 1 93 ? 36.399 -9.138 -9.346 1.00 55.91 93 GLN A CA 1
ATOM 735 C C . GLN A 1 93 ? 36.523 -8.739 -7.875 1.00 55.91 93 GLN A C 1
ATOM 737 O O . GLN A 1 93 ? 36.857 -7.561 -7.613 1.00 55.91 93 GLN A O 1
#

Radius of gyration: 17.05 Å; chains: 1; bounding box: 53×28×39 Å

Foldseek 3Di:
DVCCLLQVVDALCRVQVVCVVVVHHDHSVRSCVVCVVVVSNHSVSSPVSNVVCCVVVVDDRDPSNVVSVVVVVVVVVVVVPPPDPDDDDDDDD